Protein AF-A0A8T4UZZ7-F1 (afdb_monomer_lite)

Sequence (148 aa):
MVDTLGSISYSLILGAGLDYYTGLKTLKGIIGSRASATLMNSVTGGPYGLWRDFLYKKTKTTEKSSKIKKYLVDLVAFNIFQVPIYGLAVGIGGLVQDGELNFNKMIKGYKNLALLSPLIGPTMGLYMNYFRKSFKVSTSEKRATNTN

Structure (mmCIF, N/CA/C/O backbone):
data_AF-A0A8T4UZZ7-F1
#
_entry.id   AF-A0A8T4UZZ7-F1
#
loop_
_atom_site.group_PDB
_atom_site.id
_atom_site.type_symbol
_atom_site.label_atom_id
_atom_site.label_alt_id
_atom_site.label_comp_id
_atom_site.label_asym_id
_atom_site.label_entity_id
_atom_site.label_seq_id
_atom_site.pdbx_PDB_ins_code
_atom_site.Cartn_x
_atom_site.Cartn_y
_atom_site.Cartn_z
_atom_site.occupancy
_atom_site.B_iso_or_equiv
_atom_site.auth_seq_id
_atom_site.auth_comp_id
_atom_site.auth_asym_id
_atom_site.auth_atom_id
_atom_site.pdbx_PDB_model_num
ATOM 1 N N . MET A 1 1 ? -13.255 4.477 -4.802 1.00 84.56 1 MET A N 1
ATOM 2 C CA . MET A 1 1 ? -12.765 5.821 -5.186 1.00 84.56 1 MET A CA 1
ATOM 3 C C . MET A 1 1 ? -11.812 6.420 -4.153 1.00 84.56 1 MET A C 1
ATOM 5 O O . MET A 1 1 ? -10.666 6.646 -4.505 1.00 84.56 1 MET A O 1
ATOM 9 N N . VAL A 1 2 ? -12.220 6.635 -2.891 1.00 94.19 2 VAL A N 1
ATOM 10 C CA . VAL A 1 2 ? -11.334 7.231 -1.859 1.00 94.19 2 VAL A CA 1
ATOM 11 C C . VAL A 1 2 ? -10.035 6.438 -1.666 1.00 94.19 2 VAL A C 1
ATOM 13 O O . VAL A 1 2 ? -8.970 7.033 -1.562 1.00 94.19 2 VAL A O 1
ATOM 16 N N . ASP A 1 3 ? -10.096 5.107 -1.713 1.00 95.00 3 ASP A N 1
ATOM 17 C CA . ASP A 1 3 ? -8.905 4.250 -1.612 1.00 95.00 3 ASP A CA 1
ATOM 18 C C . ASP A 1 3 ? -7.958 4.357 -2.808 1.00 95.00 3 ASP A C 1
ATOM 20 O O . ASP A 1 3 ? -6.741 4.320 -2.641 1.00 95.00 3 ASP A O 1
ATOM 24 N N . THR A 1 4 ? -8.511 4.541 -4.006 1.00 96.06 4 THR A N 1
ATOM 25 C CA . THR A 1 4 ? -7.747 4.814 -5.225 1.00 96.06 4 THR A CA 1
ATOM 26 C C . THR A 1 4 ? -6.978 6.122 -5.078 1.00 96.06 4 THR A C 1
ATOM 28 O O . THR A 1 4 ? -5.759 6.140 -5.218 1.00 96.06 4 THR A O 1
ATOM 31 N N . LEU A 1 5 ? -7.679 7.199 -4.710 1.00 95.25 5 LEU A N 1
ATOM 32 C CA . LEU A 1 5 ? -7.076 8.516 -4.506 1.00 95.25 5 LEU A CA 1
ATOM 33 C C . LEU A 1 5 ? -6.026 8.494 -3.391 1.00 95.25 5 LEU A C 1
ATOM 35 O O . LEU A 1 5 ? -4.940 9.028 -3.584 1.00 95.25 5 LEU A O 1
ATOM 39 N N . GLY A 1 6 ? -6.309 7.815 -2.276 1.00 95.81 6 GLY A N 1
ATOM 40 C CA . GLY A 1 6 ? -5.359 7.662 -1.177 1.00 95.81 6 GLY A CA 1
ATOM 41 C C . GLY A 1 6 ? -4.112 6.867 -1.573 1.00 95.81 6 GLY A C 1
ATOM 42 O O . GLY A 1 6 ? -3.010 7.211 -1.161 1.00 95.81 6 GLY A O 1
ATOM 43 N N . SER A 1 7 ? -4.254 5.834 -2.408 1.00 95.38 7 SER A N 1
ATOM 44 C CA . SER A 1 7 ? -3.111 5.061 -2.919 1.00 95.38 7 SER A CA 1
ATOM 45 C C . SER A 1 7 ? -2.258 5.884 -3.890 1.00 95.38 7 SER A C 1
ATOM 47 O O . SER A 1 7 ? -1.028 5.833 -3.836 1.00 95.38 7 SER A O 1
ATOM 49 N N . ILE A 1 8 ? -2.897 6.680 -4.754 1.00 96.06 8 ILE A N 1
ATOM 50 C CA . ILE A 1 8 ? -2.210 7.601 -5.669 1.00 96.06 8 ILE A CA 1
ATOM 51 C C . ILE A 1 8 ? -1.465 8.677 -4.876 1.00 96.06 8 ILE A C 1
ATOM 53 O O . ILE A 1 8 ? -0.262 8.837 -5.066 1.00 96.06 8 ILE A O 1
ATOM 57 N N . SER A 1 9 ? -2.127 9.369 -3.945 1.00 96.38 9 SER A N 1
ATOM 58 C CA . SER A 1 9 ? -1.493 10.441 -3.168 1.00 96.38 9 SER A CA 1
ATOM 59 C C . SER A 1 9 ? -0.351 9.922 -2.293 1.00 96.38 9 SER A C 1
ATOM 61 O O . SER A 1 9 ? 0.708 10.543 -2.230 1.00 96.38 9 SER A O 1
ATOM 63 N N . TYR A 1 10 ? -0.512 8.741 -1.691 1.00 95.81 10 TYR A N 1
ATOM 64 C CA . TYR A 1 10 ? 0.560 8.062 -0.968 1.00 95.81 10 TYR A CA 1
ATOM 65 C C . TYR A 1 10 ? 1.773 7.774 -1.865 1.00 95.81 10 TYR A C 1
ATOM 67 O O . TYR A 1 10 ? 2.911 8.064 -1.493 1.00 95.81 10 TYR A O 1
ATOM 75 N N . SER A 1 11 ? 1.528 7.244 -3.067 1.00 94.19 11 SER A N 1
ATOM 76 C CA . SER A 1 11 ? 2.572 6.946 -4.054 1.00 94.19 11 SER A CA 1
ATOM 77 C C . SER A 1 11 ? 3.298 8.197 -4.550 1.00 94.19 11 SER A C 1
ATOM 79 O O . SER A 1 11 ? 4.501 8.145 -4.809 1.00 94.19 11 SER A O 1
ATOM 81 N N . LEU A 1 12 ? 2.598 9.325 -4.662 1.00 94.00 12 LEU A N 1
ATOM 82 C CA . LEU A 1 12 ? 3.204 10.599 -5.044 1.00 94.00 12 LEU A CA 1
ATOM 83 C C . LEU A 1 12 ? 4.093 11.170 -3.937 1.00 94.00 12 LEU A C 1
ATOM 85 O O . LEU A 1 12 ? 5.130 11.738 -4.246 1.00 94.00 12 LEU A O 1
ATOM 89 N N . ILE A 1 13 ? 3.725 10.997 -2.665 1.00 92.25 13 ILE A N 1
ATOM 90 C CA . ILE A 1 13 ? 4.497 11.538 -1.538 1.00 92.25 13 ILE A CA 1
ATOM 91 C C . ILE A 1 13 ? 5.641 10.592 -1.160 1.00 92.25 13 ILE A C 1
ATOM 93 O O . ILE A 1 13 ? 6.811 10.912 -1.365 1.00 92.25 13 ILE A O 1
ATOM 97 N N . LEU A 1 14 ? 5.321 9.409 -0.621 1.00 91.19 14 LEU A N 1
ATOM 98 C CA . LEU A 1 14 ? 6.354 8.478 -0.159 1.00 91.19 14 LEU A CA 1
ATOM 99 C C . LEU A 1 14 ? 7.063 7.799 -1.321 1.00 91.19 14 LEU A C 1
ATOM 101 O O . LEU A 1 14 ? 8.272 7.597 -1.266 1.00 91.19 14 LEU A O 1
ATOM 105 N N . GLY A 1 15 ? 6.340 7.477 -2.391 1.00 89.06 15 GLY A N 1
ATOM 106 C CA . GLY A 1 15 ? 6.941 6.817 -3.541 1.00 89.06 15 GLY A CA 1
ATOM 107 C C . GLY A 1 15 ? 7.902 7.716 -4.324 1.00 89.06 15 GLY A C 1
ATOM 108 O O . GLY A 1 15 ? 8.960 7.242 -4.717 1.00 89.06 15 GLY A O 1
ATOM 109 N N . ALA A 1 16 ? 7.617 9.014 -4.484 1.00 90.00 16 ALA A N 1
ATOM 110 C CA . ALA A 1 16 ? 8.581 9.934 -5.101 1.00 90.00 16 ALA A CA 1
ATOM 111 C C . ALA A 1 16 ? 9.823 10.143 -4.216 1.00 90.00 16 ALA A C 1
ATOM 113 O O . ALA A 1 16 ? 10.941 10.206 -4.726 1.00 90.00 16 ALA A O 1
ATOM 114 N N . GLY A 1 17 ? 9.643 10.191 -2.890 1.00 89.44 17 GLY A N 1
ATOM 115 C CA . GLY A 1 17 ? 10.761 10.230 -1.945 1.00 89.44 17 GLY A CA 1
ATOM 116 C C . GLY A 1 17 ? 11.643 8.980 -2.032 1.00 89.44 17 GLY A C 1
ATOM 117 O O . GLY A 1 17 ? 12.870 9.090 -2.070 1.00 89.44 17 GLY A O 1
ATOM 118 N N . LEU A 1 18 ? 11.029 7.796 -2.131 1.00 87.31 18 LEU A N 1
ATOM 119 C CA . LEU A 1 18 ? 11.746 6.535 -2.331 1.00 87.31 18 LEU A CA 1
ATOM 120 C C . LEU A 1 18 ? 12.457 6.487 -3.686 1.00 87.31 18 LEU A C 1
ATOM 122 O O . LEU A 1 18 ? 13.608 6.064 -3.729 1.00 87.31 18 LEU A O 1
ATOM 126 N N . ASP A 1 19 ? 11.835 6.957 -4.768 1.00 87.12 19 ASP A N 1
ATOM 127 C CA . ASP A 1 19 ? 12.478 7.042 -6.087 1.00 87.12 19 ASP A CA 1
ATOM 128 C C . ASP A 1 19 ? 13.750 7.903 -6.013 1.00 87.12 19 ASP A C 1
ATOM 130 O O . ASP A 1 19 ? 14.821 7.490 -6.460 1.00 87.12 19 ASP A O 1
ATOM 134 N N . TYR A 1 20 ? 13.667 9.066 -5.360 1.00 89.00 20 TYR A N 1
ATOM 135 C CA . TYR A 1 20 ? 14.823 9.939 -5.172 1.00 89.00 20 TYR A CA 1
ATOM 136 C C . TYR A 1 20 ? 15.918 9.281 -4.320 1.00 89.00 20 TYR A C 1
ATOM 138 O O . TYR A 1 20 ? 17.110 9.380 -4.639 1.00 89.00 20 TYR A O 1
ATOM 146 N N . TYR A 1 21 ? 15.542 8.601 -3.234 1.00 85.25 21 TYR A N 1
ATOM 147 C CA . TYR A 1 21 ? 16.494 7.932 -2.345 1.00 85.25 21 TYR A CA 1
ATOM 148 C C . TYR A 1 21 ? 17.176 6.733 -3.016 1.00 85.25 21 TYR A C 1
ATOM 150 O O . TYR A 1 21 ? 18.387 6.570 -2.890 1.00 85.25 21 TYR A O 1
ATOM 158 N N . THR A 1 22 ? 16.424 5.949 -3.789 1.00 80.12 22 THR A N 1
ATOM 159 C CA . THR A 1 22 ? 16.906 4.738 -4.478 1.00 80.12 22 THR A CA 1
ATOM 160 C C . THR A 1 22 ? 17.731 5.024 -5.735 1.00 80.12 22 THR A C 1
ATOM 162 O O . THR A 1 22 ? 18.243 4.094 -6.352 1.00 80.12 22 THR A O 1
ATOM 165 N N . GLY A 1 23 ? 17.924 6.299 -6.090 1.00 79.56 23 GLY A N 1
ATOM 166 C CA . GLY A 1 23 ? 18.877 6.720 -7.121 1.00 79.56 23 GLY A CA 1
ATOM 167 C C . GLY A 1 23 ? 18.245 7.304 -8.382 1.00 79.56 23 GLY A C 1
ATOM 168 O O . GLY A 1 23 ? 18.975 7.761 -9.262 1.00 79.56 23 GLY A O 1
ATOM 169 N N . LEU A 1 24 ? 16.914 7.388 -8.461 1.00 80.25 24 LEU A N 1
ATOM 170 C CA . LEU A 1 24 ? 16.213 8.117 -9.518 1.00 80.25 24 LEU A CA 1
ATOM 171 C C . LEU A 1 24 ? 16.313 9.628 -9.222 1.00 80.25 24 LEU A C 1
ATOM 173 O O . LEU A 1 24 ? 15.382 10.265 -8.746 1.00 80.25 24 LEU A O 1
ATOM 177 N N . LYS A 1 25 ? 17.503 10.208 -9.428 1.00 83.44 25 LYS A N 1
ATOM 178 C CA . LYS A 1 25 ? 17.817 11.605 -9.062 1.00 83.44 25 LYS A CA 1
ATOM 179 C C . LYS A 1 25 ? 17.234 12.648 -10.019 1.00 83.44 25 LYS A C 1
ATOM 181 O O . LYS A 1 25 ? 17.254 13.836 -9.710 1.00 83.44 25 LYS A O 1
ATOM 186 N N . THR A 1 26 ? 16.732 12.237 -11.184 1.00 90.88 26 THR A N 1
ATOM 187 C CA . THR A 1 26 ? 16.212 13.157 -12.204 1.00 90.88 26 THR A CA 1
ATOM 188 C C . THR A 1 26 ? 14.705 13.355 -12.064 1.00 90.88 26 THR A C 1
ATOM 190 O O . THR A 1 26 ? 13.943 12.395 -11.948 1.00 90.88 26 THR A O 1
ATOM 193 N N . LEU A 1 27 ? 14.248 14.610 -12.162 1.00 87.44 27 LEU A N 1
ATOM 194 C CA . LEU A 1 27 ? 12.816 14.935 -12.107 1.00 87.44 27 LEU A CA 1
ATOM 195 C C . LEU A 1 27 ? 12.019 14.218 -13.203 1.00 87.44 27 LEU A C 1
ATOM 197 O O . LEU A 1 27 ? 10.952 13.680 -12.927 1.00 87.44 27 LEU A O 1
ATOM 201 N N . LYS A 1 28 ? 12.553 14.146 -14.430 1.00 89.25 28 LYS A N 1
ATOM 202 C CA . LYS A 1 28 ? 11.911 13.419 -15.538 1.00 89.25 28 LYS A CA 1
ATOM 203 C C . LYS A 1 28 ? 11.726 11.932 -15.217 1.00 89.25 28 LYS A C 1
ATOM 205 O O . LYS A 1 28 ? 10.655 11.391 -15.478 1.00 89.25 28 LYS A O 1
ATOM 210 N N . GLY A 1 29 ? 12.738 11.295 -14.622 1.00 87.00 29 GLY A N 1
ATOM 211 C CA . GLY A 1 29 ? 12.664 9.896 -14.203 1.00 87.00 29 GLY A CA 1
ATOM 212 C C . GLY A 1 29 ? 11.597 9.677 -13.133 1.00 87.00 29 GLY A C 1
ATOM 213 O O . GLY A 1 29 ? 10.746 8.803 -13.290 1.00 87.00 29 GLY A O 1
ATOM 214 N N . ILE A 1 30 ? 11.589 10.515 -12.090 1.00 89.56 30 ILE A N 1
ATOM 215 C CA . ILE A 1 30 ? 10.584 10.451 -11.016 1.00 89.56 30 ILE A CA 1
ATOM 216 C C . ILE A 1 30 ? 9.176 10.652 -11.584 1.00 89.56 30 ILE A C 1
ATOM 218 O O . ILE A 1 30 ? 8.285 9.863 -11.283 1.00 89.56 30 ILE A O 1
ATOM 222 N N . ILE A 1 31 ? 8.965 11.650 -12.449 1.00 91.38 3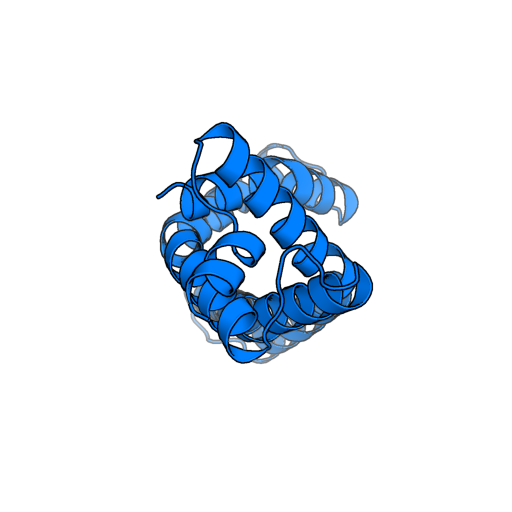1 ILE A N 1
ATOM 223 C CA . ILE A 1 31 ? 7.656 11.905 -13.071 1.00 91.38 31 ILE A CA 1
ATOM 224 C C . ILE A 1 31 ? 7.189 10.689 -13.882 1.00 91.38 31 ILE A C 1
ATOM 226 O O . ILE A 1 31 ? 6.052 10.258 -13.711 1.00 91.38 31 ILE A O 1
ATOM 230 N N . GLY A 1 32 ? 8.053 10.094 -14.712 1.00 88.81 32 GLY A N 1
ATOM 231 C CA . GLY A 1 32 ? 7.703 8.902 -15.496 1.00 88.81 32 GLY A CA 1
ATOM 232 C C . GLY A 1 32 ? 7.366 7.686 -14.624 1.00 88.81 32 GLY A C 1
ATOM 233 O O . GLY A 1 32 ? 6.363 7.000 -14.851 1.00 88.81 32 GLY A O 1
ATOM 234 N N . SER A 1 33 ? 8.158 7.462 -13.572 1.00 86.88 33 SER A N 1
ATOM 235 C CA . SER A 1 33 ? 7.912 6.423 -12.564 1.00 86.88 33 SER A CA 1
ATOM 236 C C . SER A 1 33 ? 6.566 6.632 -11.860 1.00 86.88 33 SER A C 1
ATOM 238 O O . SER A 1 33 ? 5.741 5.716 -11.789 1.00 86.88 33 SER A O 1
ATOM 240 N N . ARG A 1 34 ? 6.286 7.857 -11.399 1.00 92.44 34 ARG A N 1
ATOM 241 C CA . ARG A 1 34 ? 5.035 8.195 -10.708 1.00 92.44 34 ARG A CA 1
ATOM 242 C C . ARG A 1 34 ? 3.820 8.170 -11.627 1.00 92.44 34 ARG A C 1
ATOM 244 O O . ARG A 1 34 ? 2.755 7.759 -11.173 1.00 92.44 34 ARG A O 1
ATOM 251 N N . ALA A 1 35 ? 3.957 8.545 -12.897 1.00 91.50 35 ALA A N 1
ATOM 252 C CA . ALA A 1 35 ? 2.888 8.421 -13.886 1.00 91.50 35 ALA A CA 1
ATOM 253 C C . ALA A 1 35 ? 2.495 6.949 -14.078 1.00 91.50 35 ALA A C 1
ATOM 255 O O . ALA A 1 35 ? 1.323 6.596 -13.945 1.00 91.50 35 ALA A O 1
ATOM 256 N N . SER A 1 36 ? 3.486 6.073 -14.260 1.00 89.19 36 SER A N 1
ATOM 257 C CA . SER A 1 36 ? 3.273 4.624 -14.381 1.00 89.19 36 SER A CA 1
ATOM 258 C C . SER A 1 36 ? 2.622 4.039 -13.121 1.00 89.19 36 SER A C 1
ATOM 260 O O . SER A 1 36 ? 1.630 3.312 -13.199 1.00 89.19 36 SER A O 1
ATOM 262 N N . ALA A 1 37 ? 3.119 4.419 -11.939 1.00 90.00 37 ALA A N 1
ATOM 263 C CA . ALA A 1 37 ? 2.537 4.004 -10.664 1.00 90.00 37 ALA A CA 1
ATOM 264 C C . ALA A 1 37 ? 1.108 4.540 -10.466 1.00 90.00 37 ALA A C 1
ATOM 266 O O . ALA A 1 37 ? 0.267 3.852 -9.898 1.00 90.00 37 ALA A O 1
ATOM 267 N N . THR A 1 38 ? 0.810 5.750 -10.943 1.00 93.62 38 THR A N 1
ATOM 268 C CA . THR A 1 38 ? -0.530 6.352 -10.866 1.00 93.62 38 THR A CA 1
ATOM 269 C C . THR A 1 38 ? -1.528 5.589 -11.727 1.00 93.62 38 THR A C 1
ATOM 271 O O . THR A 1 38 ? -2.634 5.315 -11.260 1.00 93.62 38 THR A O 1
ATOM 274 N N . LEU A 1 39 ? -1.141 5.183 -12.940 1.00 91.94 39 LEU A N 1
ATOM 275 C CA . LEU A 1 39 ? -1.975 4.332 -13.795 1.00 91.94 39 LEU A CA 1
ATOM 276 C C . LEU A 1 39 ? -2.277 2.998 -13.109 1.00 91.94 39 LEU A C 1
ATOM 278 O O . LEU A 1 39 ? -3.440 2.615 -12.992 1.00 91.94 39 LEU A O 1
ATOM 282 N N . MET A 1 40 ? -1.249 2.344 -12.565 1.00 91.56 40 MET A N 1
ATOM 283 C CA . MET A 1 40 ? -1.424 1.097 -11.819 1.00 91.56 40 MET A CA 1
ATOM 284 C C . MET A 1 40 ? -2.363 1.286 -10.620 1.00 91.56 40 MET A C 1
ATOM 286 O O . MET A 1 40 ? -3.351 0.570 -10.477 1.00 91.56 40 MET A O 1
ATOM 290 N N . ASN A 1 41 ? -2.115 2.303 -9.793 1.00 94.44 41 ASN A N 1
ATOM 291 C CA . ASN A 1 41 ? -2.916 2.587 -8.603 1.00 94.44 41 ASN A CA 1
ATOM 292 C C . ASN A 1 41 ? -4.358 2.986 -8.931 1.00 94.44 41 ASN A C 1
ATOM 294 O O . ASN A 1 41 ? -5.248 2.729 -8.121 1.00 94.44 41 ASN A O 1
ATOM 298 N N . SER A 1 42 ? -4.607 3.583 -10.101 1.00 94.19 42 SER A N 1
ATOM 299 C CA . SER A 1 42 ? -5.960 3.913 -10.570 1.00 94.19 42 SER A CA 1
ATOM 300 C C . SER A 1 42 ? -6.814 2.657 -10.734 1.00 94.19 42 SER A C 1
ATOM 302 O O . SER A 1 42 ? -7.989 2.657 -10.368 1.00 94.19 42 SER A O 1
ATOM 304 N N . VAL A 1 43 ? -6.195 1.570 -11.203 1.00 94.31 43 VAL A N 1
ATOM 305 C CA . VAL A 1 43 ? -6.837 0.262 -11.371 1.00 94.31 43 VAL A CA 1
ATOM 306 C C . VAL A 1 43 ? -6.894 -0.502 -10.046 1.00 94.31 43 VAL A C 1
ATOM 308 O O . VAL A 1 43 ? -7.923 -1.079 -9.701 1.00 94.31 43 VAL A O 1
ATOM 311 N N . THR A 1 44 ? -5.808 -0.497 -9.269 1.00 95.19 44 THR A N 1
ATOM 312 C CA . THR A 1 44 ? -5.639 -1.430 -8.141 1.00 95.19 44 THR A CA 1
ATOM 313 C C . THR A 1 44 ? -6.023 -0.860 -6.780 1.00 95.19 44 THR A C 1
ATOM 315 O O . THR A 1 44 ? -6.343 -1.628 -5.875 1.00 95.19 44 THR A O 1
ATOM 318 N N . GLY A 1 45 ? -6.048 0.464 -6.601 1.00 95.25 45 GLY A N 1
ATOM 319 C CA . GLY A 1 45 ? -6.227 1.084 -5.284 1.00 95.25 45 GLY A CA 1
ATOM 320 C C . GLY A 1 45 ? -7.606 0.842 -4.662 1.00 95.25 45 GLY A C 1
ATOM 321 O O . GLY A 1 45 ? -7.714 0.580 -3.465 1.00 95.25 45 GLY A O 1
ATOM 322 N N . GLY A 1 46 ? -8.668 0.862 -5.471 1.00 96.25 46 GLY A N 1
ATOM 323 C CA . GLY A 1 46 ? -10.024 0.513 -5.031 1.00 96.25 46 GLY A CA 1
ATOM 324 C C . GLY A 1 46 ? -10.140 -0.957 -4.602 1.00 96.25 46 GLY A C 1
ATOM 325 O O . GLY A 1 46 ? -10.499 -1.215 -3.450 1.00 96.25 46 GLY A O 1
ATOM 326 N N . PRO A 1 47 ? -9.793 -1.914 -5.485 1.00 97.12 47 PRO A N 1
ATOM 327 C CA . PRO A 1 47 ? -9.719 -3.335 -5.147 1.00 97.12 47 PRO A CA 1
ATOM 328 C C . PRO A 1 47 ? -8.859 -3.633 -3.912 1.00 97.12 47 PRO A C 1
ATOM 330 O O . PRO A 1 47 ? -9.278 -4.397 -3.044 1.00 97.12 47 PRO A O 1
ATOM 333 N N . TYR A 1 48 ? -7.706 -2.975 -3.773 1.00 97.38 48 TYR A N 1
ATOM 334 C CA . TYR A 1 48 ? -6.840 -3.126 -2.606 1.00 97.38 48 TYR A CA 1
ATOM 335 C C . TYR A 1 48 ? -7.519 -2.669 -1.307 1.00 97.38 48 TYR A C 1
ATOM 337 O O . TYR A 1 48 ? -7.431 -3.353 -0.287 1.00 97.38 48 TYR A O 1
ATOM 345 N N . GLY A 1 49 ? -8.249 -1.550 -1.334 1.00 97.12 49 GLY A N 1
ATOM 346 C CA . GLY A 1 49 ? -9.031 -1.080 -0.188 1.00 97.12 49 GLY A CA 1
ATOM 347 C C . GLY A 1 49 ? -10.102 -2.081 0.263 1.00 97.12 49 GLY A C 1
ATOM 348 O O . GLY A 1 49 ? -10.279 -2.288 1.466 1.00 97.12 49 GLY A O 1
ATOM 349 N N . LEU A 1 50 ? -10.775 -2.740 -0.687 1.00 97.31 50 LEU A N 1
ATOM 350 C CA . LEU A 1 50 ? -11.749 -3.803 -0.404 1.00 97.31 50 LEU A CA 1
ATOM 351 C C . LEU A 1 50 ? -11.078 -5.059 0.163 1.00 97.31 50 LEU A C 1
ATOM 353 O O . LEU A 1 50 ? -11.551 -5.613 1.156 1.00 97.31 50 LEU A O 1
ATOM 357 N N . TRP A 1 51 ? -9.958 -5.481 -0.429 1.00 97.81 51 TRP A N 1
ATOM 358 C CA . TRP A 1 51 ? -9.158 -6.610 0.051 1.00 97.81 51 TRP A CA 1
ATOM 359 C C . TRP A 1 51 ? -8.693 -6.406 1.495 1.00 97.81 51 TRP A C 1
ATOM 361 O O . TRP A 1 51 ? -8.828 -7.286 2.349 1.00 97.81 51 TRP A O 1
ATOM 371 N N . ARG A 1 52 ? -8.203 -5.205 1.793 1.00 97.38 52 ARG A N 1
ATOM 372 C CA . ARG A 1 52 ? -7.787 -4.823 3.137 1.00 97.38 52 ARG A CA 1
ATOM 373 C C . ARG A 1 52 ? -8.953 -4.865 4.125 1.00 97.38 52 ARG A C 1
ATOM 375 O O . ARG A 1 52 ? -8.808 -5.424 5.209 1.00 97.38 52 ARG A O 1
ATOM 382 N N . ASP A 1 53 ? -10.117 -4.333 3.752 1.00 97.69 53 ASP A N 1
ATOM 383 C CA . ASP A 1 53 ? -11.319 -4.399 4.594 1.00 97.69 53 ASP A CA 1
ATOM 384 C C . ASP A 1 53 ? -11.738 -5.847 4.883 1.00 97.69 53 ASP A C 1
ATOM 386 O O . ASP A 1 53 ? -12.088 -6.175 6.020 1.00 97.69 53 ASP A O 1
ATOM 390 N N . PHE A 1 54 ? -11.665 -6.722 3.876 1.00 97.31 54 PHE A N 1
ATOM 391 C CA . PHE A 1 54 ? -11.915 -8.152 4.038 1.00 97.31 54 PHE A CA 1
ATOM 392 C C . PHE A 1 54 ? -10.947 -8.788 5.042 1.00 97.31 54 PHE A C 1
ATOM 394 O O . PHE A 1 54 ? -11.395 -9.483 5.953 1.00 97.31 54 PHE A O 1
ATOM 401 N N . LEU A 1 55 ? -9.641 -8.521 4.943 1.00 97.56 55 LEU A N 1
ATOM 402 C CA . LEU A 1 55 ? -8.657 -9.076 5.877 1.00 97.56 55 LEU A CA 1
ATOM 403 C C . LEU A 1 55 ? -8.845 -8.568 7.309 1.00 97.56 55 LEU A C 1
ATOM 405 O O . LEU A 1 55 ? -8.757 -9.356 8.255 1.00 97.56 55 LEU A O 1
ATOM 409 N N . TYR A 1 56 ? -9.165 -7.285 7.490 1.00 97.88 56 TYR A N 1
ATOM 410 C CA . TYR A 1 56 ? -9.490 -6.735 8.810 1.00 97.88 56 TYR A CA 1
ATOM 411 C C . TYR A 1 56 ? -10.707 -7.433 9.429 1.00 97.88 56 TYR A C 1
ATOM 413 O O . TYR A 1 56 ? -10.662 -7.817 10.599 1.00 97.88 56 TYR A O 1
ATOM 421 N N . LYS A 1 57 ? -11.758 -7.680 8.638 1.00 96.75 57 LYS A N 1
ATOM 422 C CA . LYS A 1 57 ? -12.930 -8.457 9.072 1.00 96.75 57 LYS A CA 1
ATOM 423 C C . LYS A 1 57 ? -12.565 -9.904 9.399 1.00 96.75 57 LYS A C 1
ATOM 425 O O . LYS A 1 57 ? -12.850 -10.378 10.496 1.00 96.75 57 LYS A O 1
ATOM 430 N N . LYS A 1 58 ? -11.876 -10.592 8.485 1.00 96.88 58 LYS A N 1
ATOM 431 C CA . LYS A 1 58 ? -11.500 -12.009 8.618 1.00 96.88 58 LYS A CA 1
ATOM 432 C C . LYS A 1 58 ? -10.640 -12.271 9.855 1.00 96.88 58 LYS A C 1
ATOM 434 O O . LYS A 1 58 ? -10.810 -13.290 10.514 1.00 96.88 58 LYS A O 1
ATOM 439 N N . THR A 1 59 ? -9.747 -11.342 10.188 1.00 96.69 59 THR A N 1
ATOM 440 C CA . THR A 1 59 ? -8.846 -11.437 11.352 1.00 96.69 59 THR A CA 1
ATOM 441 C C . THR A 1 59 ? -9.431 -10.831 12.632 1.00 96.69 59 THR A C 1
ATOM 443 O O . THR A 1 59 ? -8.755 -10.804 13.668 1.00 96.69 59 THR A O 1
ATOM 446 N N . LYS A 1 60 ? -10.677 -10.330 12.586 1.00 96.06 60 LYS A N 1
ATOM 447 C CA . LYS A 1 60 ? -11.332 -9.601 13.685 1.00 96.06 60 LYS A CA 1
ATOM 448 C C . LYS A 1 60 ? -10.429 -8.488 14.230 1.00 96.06 60 LYS A C 1
ATOM 450 O O . LYS A 1 60 ? -10.183 -8.378 15.434 1.00 96.06 60 LYS A O 1
ATOM 455 N N . THR A 1 61 ? -9.829 -7.723 13.325 1.00 96.88 61 THR A N 1
ATOM 456 C CA . THR A 1 61 ? -8.937 -6.611 13.657 1.00 96.88 61 THR A CA 1
ATOM 457 C C . THR A 1 61 ? -9.759 -5.337 13.698 1.00 96.88 61 THR A C 1
ATOM 459 O O . THR A 1 61 ? -10.157 -4.800 12.671 1.00 96.88 61 THR A O 1
ATOM 462 N N . THR A 1 62 ? -10.048 -4.878 14.908 1.00 95.94 62 THR A N 1
ATOM 463 C CA . THR A 1 62 ? -10.944 -3.750 15.188 1.00 95.94 62 THR A CA 1
ATOM 464 C C . THR A 1 62 ? -10.171 -2.546 15.714 1.00 95.94 62 THR A C 1
ATOM 466 O O . THR A 1 62 ? -8.956 -2.601 15.927 1.00 95.94 62 THR A O 1
ATOM 469 N N . GLU A 1 63 ? -10.873 -1.447 15.986 1.00 93.44 63 GLU A N 1
ATOM 470 C CA . GLU A 1 63 ? -10.281 -0.243 16.584 1.00 93.44 63 GLU A CA 1
ATOM 471 C C . GLU A 1 63 ? -9.576 -0.536 17.917 1.00 93.44 63 GLU A C 1
ATOM 473 O O . GLU A 1 63 ? -8.495 0.005 18.153 1.00 93.44 63 GLU A O 1
ATOM 478 N N . LYS A 1 64 ? -10.123 -1.467 18.715 1.00 95.06 64 LYS A N 1
ATOM 479 C CA . LYS A 1 64 ? -9.580 -1.910 20.013 1.00 95.06 64 LYS A CA 1
ATOM 480 C C . LYS A 1 64 ? -8.368 -2.846 19.900 1.00 95.06 64 LYS A C 1
ATOM 482 O O . LYS A 1 64 ? -7.745 -3.163 20.907 1.00 95.06 64 LYS A O 1
ATOM 487 N N . SER A 1 65 ? -8.039 -3.331 18.701 1.00 96.38 65 SER A N 1
ATOM 488 C CA . SER A 1 65 ? -6.888 -4.220 18.501 1.00 96.38 65 SER A CA 1
ATOM 489 C C . SER A 1 65 ? -5.556 -3.490 18.698 1.00 96.38 65 SER A C 1
ATOM 491 O O . SER A 1 65 ? -5.444 -2.295 18.421 1.00 96.38 65 SER A O 1
ATOM 493 N N . SER A 1 66 ? -4.521 -4.222 19.121 1.00 96.88 66 SER A N 1
ATOM 494 C CA . SER A 1 66 ? -3.177 -3.665 19.304 1.00 96.88 66 SER A CA 1
ATOM 495 C C . SER A 1 66 ? -2.596 -3.117 17.992 1.00 96.88 66 SER A C 1
ATOM 497 O O . SER A 1 66 ? -2.913 -3.592 16.897 1.00 96.88 66 SER A O 1
ATOM 499 N N . LYS A 1 67 ? -1.696 -2.127 18.097 1.00 95.50 67 LYS A N 1
ATOM 500 C CA . LYS A 1 67 ? -0.994 -1.550 16.935 1.00 95.50 67 LYS A CA 1
ATOM 501 C C . LYS A 1 67 ? -0.222 -2.614 16.147 1.00 95.50 67 LYS A C 1
ATOM 503 O O . LYS A 1 67 ? -0.241 -2.582 14.923 1.00 95.50 67 LYS A O 1
ATOM 508 N N . ILE A 1 68 ? 0.379 -3.583 16.842 1.00 97.31 68 ILE A N 1
ATOM 509 C CA . ILE A 1 68 ? 1.114 -4.701 16.232 1.00 97.31 68 ILE A CA 1
ATOM 510 C C . ILE A 1 68 ? 0.176 -5.577 15.396 1.00 97.31 68 ILE A C 1
ATOM 512 O O . ILE A 1 68 ? 0.505 -5.910 14.263 1.00 97.31 68 ILE A O 1
ATOM 516 N N . LYS A 1 69 ? -1.026 -5.901 15.898 1.00 97.38 69 LYS A N 1
ATOM 517 C CA . LYS A 1 69 ? -2.001 -6.687 15.127 1.00 97.38 69 LYS A CA 1
ATOM 518 C C . LYS A 1 69 ? -2.390 -5.969 13.833 1.00 97.38 69 LYS A C 1
ATOM 520 O O . LYS A 1 69 ? -2.369 -6.577 12.770 1.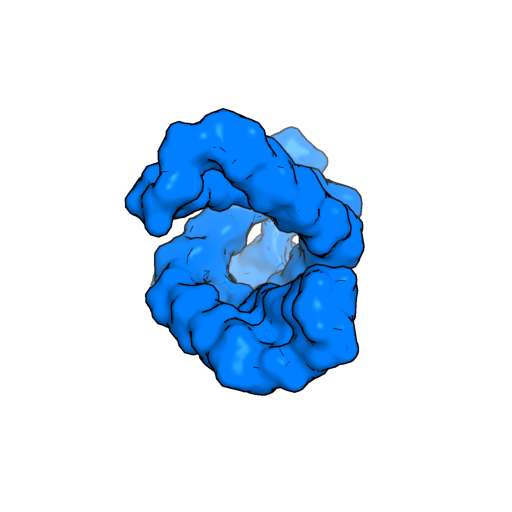00 97.38 69 LYS A O 1
ATOM 525 N N . LYS A 1 70 ? -2.692 -4.668 13.912 1.00 97.50 70 LYS A N 1
ATOM 526 C CA . LYS A 1 70 ? -3.027 -3.843 12.736 1.00 97.50 70 LYS A CA 1
ATOM 527 C C . LYS A 1 70 ? -1.869 -3.796 11.735 1.00 97.50 70 LYS A C 1
ATOM 529 O O . LYS A 1 70 ? -2.087 -4.028 10.553 1.00 97.50 70 LYS A O 1
ATOM 534 N N . TYR A 1 71 ? -0.650 -3.583 12.231 1.00 97.94 71 TYR A N 1
ATOM 535 C CA . TYR A 1 71 ? 0.577 -3.597 11.435 1.00 97.94 71 TYR A CA 1
ATOM 536 C C . TYR A 1 71 ? 0.745 -4.916 10.671 1.00 97.94 71 TYR A C 1
ATOM 538 O O . TYR A 1 71 ? 0.948 -4.899 9.462 1.00 97.94 71 TYR A O 1
ATOM 546 N N . LEU A 1 72 ? 0.611 -6.061 11.348 1.00 98.19 72 LEU A N 1
ATOM 547 C CA . LEU A 1 72 ? 0.760 -7.373 10.713 1.00 98.19 72 LEU A CA 1
ATOM 548 C C . LEU A 1 72 ? -0.323 -7.629 9.662 1.00 98.19 72 LEU A C 1
ATOM 550 O O . LEU A 1 72 ? -0.024 -8.161 8.597 1.00 98.19 72 LEU A O 1
ATOM 554 N N . VAL A 1 73 ? -1.568 -7.222 9.923 1.00 98.00 73 VAL A N 1
ATOM 555 C CA . VAL A 1 73 ? -2.654 -7.357 8.941 1.00 98.00 73 VAL A CA 1
ATOM 556 C C . VAL A 1 73 ? -2.397 -6.494 7.710 1.00 98.00 73 VAL A C 1
ATOM 558 O O . VAL A 1 73 ? -2.563 -6.987 6.598 1.00 98.00 73 VAL A O 1
ATOM 561 N N . ASP A 1 74 ? -1.947 -5.250 7.883 1.00 98.19 74 ASP A N 1
ATOM 562 C CA . ASP A 1 74 ? -1.580 -4.378 6.762 1.00 98.19 74 ASP A CA 1
ATOM 563 C C . ASP A 1 74 ? -0.376 -4.926 5.979 1.00 98.19 74 ASP A C 1
ATOM 565 O O . ASP A 1 74 ? -0.371 -4.898 4.748 1.00 98.19 74 ASP A O 1
ATOM 569 N N . LEU A 1 75 ? 0.619 -5.487 6.671 1.00 98.25 75 LEU A N 1
ATOM 570 C CA . LEU A 1 75 ? 1.773 -6.128 6.045 1.00 98.25 75 LEU A CA 1
ATOM 571 C C . LEU A 1 75 ? 1.362 -7.335 5.193 1.00 98.25 75 LEU A C 1
ATOM 573 O O . LEU A 1 75 ? 1.799 -7.468 4.049 1.00 98.25 75 LEU A O 1
ATOM 577 N N . VAL A 1 76 ? 0.508 -8.204 5.736 1.00 98.12 76 VAL A N 1
ATOM 578 C CA . VAL A 1 76 ? -0.019 -9.377 5.025 1.00 98.12 76 VAL A CA 1
ATOM 579 C C . VAL A 1 76 ? -0.894 -8.944 3.850 1.00 98.12 76 VAL A C 1
ATOM 581 O O . VAL A 1 76 ? -0.738 -9.468 2.747 1.00 98.12 76 VAL A O 1
ATOM 584 N N . ALA A 1 77 ? -1.770 -7.955 4.049 1.00 97.88 77 ALA A N 1
ATOM 585 C CA . ALA A 1 77 ? -2.617 -7.413 2.991 1.00 97.88 77 ALA A CA 1
ATOM 586 C C . ALA A 1 77 ? -1.784 -6.901 1.815 1.00 97.88 77 ALA A C 1
ATOM 588 O O . ALA A 1 77 ? -2.075 -7.233 0.663 1.00 97.88 77 ALA A O 1
ATOM 589 N N . PHE A 1 78 ? -0.727 -6.145 2.114 1.00 97.75 78 PHE A N 1
ATOM 590 C CA . PHE A 1 78 ? 0.185 -5.607 1.116 1.00 97.75 78 PHE A CA 1
ATOM 591 C C . PHE A 1 78 ? 0.952 -6.713 0.384 1.00 97.75 78 PHE A C 1
ATOM 593 O O . PHE A 1 78 ? 0.984 -6.720 -0.843 1.00 97.75 78 PHE A O 1
ATOM 600 N N . ASN A 1 79 ? 1.531 -7.678 1.105 1.00 97.50 79 ASN A N 1
ATOM 601 C CA . ASN A 1 79 ? 2.317 -8.746 0.479 1.00 97.50 79 ASN A CA 1
ATOM 602 C C . ASN A 1 79 ? 1.478 -9.674 -0.401 1.00 97.50 79 ASN A C 1
ATOM 604 O O . ASN A 1 79 ? 1.952 -10.089 -1.449 1.00 97.50 79 ASN A O 1
ATOM 608 N N . ILE A 1 80 ? 0.240 -9.987 -0.016 1.00 97.00 80 ILE A N 1
ATOM 609 C CA . ILE A 1 80 ? -0.612 -10.876 -0.821 1.00 97.00 80 ILE A CA 1
ATOM 610 C C . ILE A 1 80 ? -1.149 -10.159 -2.065 1.00 97.00 80 ILE A C 1
ATOM 612 O O . ILE A 1 80 ? -1.332 -10.786 -3.102 1.00 97.00 80 ILE A O 1
ATOM 616 N N . PHE A 1 81 ? -1.401 -8.851 -1.981 1.00 96.31 81 PHE A N 1
ATOM 617 C CA . PHE A 1 81 ? -2.060 -8.120 -3.063 1.00 96.31 81 PHE A CA 1
ATOM 618 C C . PHE A 1 81 ? -1.078 -7.331 -3.933 1.00 96.31 81 PHE A C 1
ATOM 620 O O . PHE A 1 81 ? -1.024 -7.512 -5.145 1.00 96.31 81 PHE A O 1
ATOM 627 N N . GLN A 1 82 ? -0.283 -6.452 -3.322 1.00 94.69 82 GLN A N 1
ATOM 628 C CA . GLN A 1 82 ? 0.536 -5.472 -4.037 1.00 94.69 82 GLN A CA 1
ATOM 629 C C . GLN A 1 82 ? 1.824 -6.078 -4.596 1.00 94.69 82 GLN A C 1
ATOM 631 O O . GLN A 1 82 ? 2.223 -5.737 -5.708 1.00 94.69 82 GLN A O 1
ATOM 636 N N . VAL A 1 83 ? 2.469 -6.997 -3.868 1.00 94.75 83 VAL A N 1
ATOM 637 C CA . VAL A 1 83 ? 3.730 -7.604 -4.328 1.00 94.75 83 VAL A CA 1
ATOM 638 C C . VAL A 1 83 ? 3.541 -8.403 -5.629 1.00 94.75 83 VAL A C 1
ATOM 640 O O . VAL A 1 83 ? 4.281 -8.131 -6.579 1.00 94.75 83 VAL A O 1
ATOM 643 N N . PRO A 1 84 ? 2.540 -9.302 -5.756 1.00 93.88 84 PRO A N 1
ATOM 644 C CA . PRO A 1 84 ? 2.267 -10.004 -7.011 1.00 93.88 84 PRO A CA 1
ATOM 645 C C . PRO A 1 84 ? 1.947 -9.063 -8.175 1.00 93.88 84 PRO A C 1
ATOM 647 O O . PRO A 1 84 ? 2.495 -9.223 -9.266 1.00 93.88 84 PRO A O 1
ATOM 650 N N . ILE A 1 85 ? 1.115 -8.045 -7.934 1.00 92.56 85 ILE A N 1
ATOM 651 C CA . ILE A 1 85 ? 0.761 -7.037 -8.942 1.00 92.56 85 ILE A CA 1
ATOM 652 C C . ILE A 1 85 ? 2.008 -6.303 -9.436 1.00 92.56 85 ILE A C 1
ATOM 654 O O . ILE A 1 85 ? 2.180 -6.128 -10.640 1.00 92.56 85 ILE A O 1
ATOM 658 N N . TYR A 1 86 ? 2.904 -5.909 -8.530 1.00 90.50 86 TYR A N 1
ATOM 659 C CA . TYR A 1 86 ? 4.115 -5.189 -8.903 1.00 90.50 86 TYR A CA 1
ATOM 660 C C . TYR A 1 86 ? 5.054 -6.026 -9.772 1.00 90.50 86 TYR A C 1
ATOM 662 O O . TYR A 1 86 ? 5.507 -5.547 -10.808 1.00 90.50 86 TYR A O 1
ATOM 670 N N . GLY A 1 87 ? 5.341 -7.279 -9.408 1.00 90.19 87 GLY A N 1
ATOM 671 C CA . GLY A 1 87 ? 6.218 -8.092 -10.257 1.00 90.19 87 GLY A CA 1
ATOM 672 C C . GLY A 1 87 ? 5.568 -8.477 -11.589 1.00 90.19 87 GLY A C 1
ATOM 673 O O . GLY A 1 87 ? 6.280 -8.551 -12.587 1.00 90.19 87 GLY A O 1
ATOM 674 N N . LEU A 1 88 ? 4.235 -8.610 -11.658 1.00 88.94 88 LEU A N 1
ATOM 675 C CA . LEU A 1 88 ? 3.524 -8.715 -12.941 1.00 88.94 88 LEU A CA 1
ATOM 676 C C . LEU A 1 88 ? 3.682 -7.439 -13.775 1.00 88.94 88 LEU A C 1
ATOM 678 O O . LEU A 1 88 ? 3.974 -7.526 -14.963 1.00 88.94 88 LEU A O 1
ATOM 682 N N . ALA A 1 89 ? 3.563 -6.262 -13.158 1.00 88.06 89 ALA A N 1
ATOM 683 C CA . ALA A 1 89 ? 3.780 -4.985 -13.831 1.00 88.06 89 ALA A CA 1
ATOM 684 C C . ALA A 1 89 ? 5.214 -4.848 -14.368 1.00 88.06 89 ALA A C 1
ATOM 686 O O . ALA A 1 89 ? 5.404 -4.382 -15.488 1.00 88.06 89 ALA A O 1
ATOM 687 N N . VAL A 1 90 ? 6.218 -5.305 -13.611 1.00 87.62 90 VAL A N 1
ATOM 688 C CA . VAL A 1 90 ? 7.617 -5.375 -14.071 1.00 87.62 90 VAL A CA 1
ATOM 689 C C . VAL A 1 90 ? 7.762 -6.335 -15.254 1.00 87.62 90 VAL A C 1
ATOM 691 O O . VAL A 1 90 ? 8.459 -6.013 -16.212 1.00 87.62 90 VAL A O 1
ATOM 694 N N . GLY A 1 91 ? 7.095 -7.491 -15.214 1.00 87.44 91 GLY A N 1
ATOM 695 C CA . GLY A 1 91 ? 7.101 -8.464 -16.309 1.00 87.44 91 GLY A CA 1
ATOM 696 C C . GLY A 1 91 ? 6.484 -7.914 -17.591 1.00 87.44 91 GLY A C 1
ATOM 697 O O . GLY A 1 91 ? 7.115 -7.963 -18.642 1.00 87.44 91 GLY A O 1
ATOM 698 N N . ILE A 1 92 ? 5.288 -7.326 -17.489 1.00 85.62 92 ILE A N 1
ATOM 699 C CA . ILE A 1 92 ? 4.597 -6.673 -18.610 1.00 85.62 92 ILE A CA 1
ATOM 700 C C . ILE A 1 92 ? 5.429 -5.501 -19.140 1.00 85.62 92 ILE A C 1
ATOM 702 O O . ILE A 1 92 ? 5.574 -5.355 -20.347 1.00 85.62 92 ILE A O 1
ATOM 706 N N . GLY A 1 93 ? 6.020 -4.693 -18.257 1.00 84.31 93 GLY A N 1
ATOM 707 C CA . GLY A 1 93 ? 6.913 -3.604 -18.653 1.00 84.31 93 GLY A CA 1
ATOM 708 C C . GLY A 1 93 ? 8.131 -4.100 -19.434 1.00 84.31 93 GLY A C 1
ATOM 709 O O . GLY A 1 93 ? 8.481 -3.505 -20.447 1.00 84.31 93 GLY A O 1
ATOM 710 N N . GLY A 1 94 ? 8.726 -5.219 -19.008 1.00 82.75 94 GLY A N 1
ATOM 711 C CA . GLY A 1 94 ? 9.794 -5.896 -19.747 1.00 82.75 94 GLY A CA 1
ATOM 712 C C . GLY A 1 94 ? 9.335 -6.389 -21.119 1.00 82.75 94 GLY A C 1
ATOM 713 O O . GLY A 1 94 ? 10.006 -6.115 -22.102 1.00 82.75 94 GLY A O 1
ATOM 714 N N . LEU A 1 95 ? 8.158 -7.013 -21.210 1.00 84.94 95 LEU A N 1
ATOM 715 C CA . LEU A 1 95 ? 7.593 -7.463 -22.487 1.00 84.94 95 LEU A CA 1
ATOM 716 C C . LEU A 1 95 ? 7.361 -6.296 -23.460 1.00 84.94 95 LEU A C 1
ATOM 718 O O . LEU A 1 95 ? 7.644 -6.418 -24.645 1.00 84.94 95 LEU A O 1
ATOM 722 N N . VAL A 1 96 ? 6.868 -5.159 -22.963 1.00 85.31 96 VAL A N 1
ATOM 723 C CA . VAL A 1 96 ? 6.604 -3.965 -23.782 1.00 85.31 96 VAL A CA 1
ATOM 724 C C . VAL A 1 96 ? 7.897 -3.273 -24.233 1.00 85.31 96 VAL A C 1
ATOM 726 O O . VAL A 1 96 ? 7.929 -2.724 -25.330 1.00 85.31 96 VAL A O 1
ATOM 729 N N . GLN A 1 97 ? 8.948 -3.271 -23.406 1.00 83.19 97 GLN A N 1
ATOM 730 C CA . GLN A 1 97 ? 10.211 -2.576 -23.706 1.00 83.19 97 GLN A CA 1
ATOM 731 C C . GLN A 1 97 ? 11.215 -3.447 -24.467 1.00 83.19 97 GLN A C 1
ATOM 733 O O . GLN A 1 97 ? 11.805 -2.989 -25.440 1.00 83.19 97 GLN A O 1
ATOM 738 N N . ASP A 1 98 ? 11.406 -4.684 -24.013 1.00 83.75 98 ASP A N 1
ATOM 739 C CA . ASP A 1 98 ? 12.444 -5.602 -24.487 1.00 83.75 98 ASP A CA 1
ATOM 740 C C . ASP A 1 98 ? 11.883 -6.664 -25.456 1.00 83.75 98 ASP A C 1
ATOM 742 O O . ASP A 1 98 ? 12.647 -7.437 -26.024 1.00 83.75 98 ASP A O 1
ATOM 746 N N . GLY A 1 99 ? 10.556 -6.743 -25.631 1.00 87.31 99 GLY A N 1
ATOM 747 C CA . GLY A 1 99 ? 9.888 -7.743 -26.476 1.00 87.31 99 GLY A CA 1
ATOM 748 C C . GLY A 1 99 ? 9.743 -9.131 -25.839 1.00 87.31 99 GLY A C 1
ATOM 749 O O . GLY A 1 99 ? 9.117 -10.009 -26.427 1.00 87.31 99 GLY A O 1
ATOM 750 N N . GLU A 1 100 ? 10.269 -9.337 -24.626 1.00 87.12 100 GLU A N 1
ATOM 751 C CA . GLU A 1 100 ? 10.306 -10.644 -23.963 1.00 87.12 100 GLU A CA 1
ATOM 752 C C . GLU A 1 100 ? 9.902 -10.581 -22.481 1.00 87.12 100 GLU A C 1
ATOM 754 O O . GLU A 1 100 ? 10.198 -9.632 -21.748 1.00 87.12 100 GLU A O 1
ATOM 759 N N . LEU A 1 101 ? 9.257 -11.649 -22.000 1.00 86.12 101 LEU A N 1
ATOM 760 C CA . LEU A 1 101 ? 8.942 -11.821 -20.581 1.00 86.12 101 LEU A CA 1
ATOM 761 C C . LEU A 1 101 ? 10.190 -12.238 -19.795 1.00 86.12 101 LEU A C 1
ATOM 763 O O . LEU A 1 101 ? 10.606 -13.396 -19.803 1.00 86.12 101 LEU A O 1
ATOM 767 N N . ASN A 1 102 ? 10.762 -11.298 -19.043 1.00 86.56 102 ASN A N 1
ATOM 768 C CA . ASN A 1 102 ? 11.928 -11.569 -18.211 1.00 86.56 102 ASN A CA 1
ATOM 769 C C . ASN A 1 102 ? 11.533 -11.971 -16.777 1.00 86.56 102 ASN A C 1
ATOM 771 O O . ASN A 1 102 ? 11.419 -11.133 -15.875 1.00 86.56 102 ASN A O 1
ATOM 775 N N . PHE A 1 103 ? 11.390 -13.277 -16.543 1.00 89.00 103 PHE A N 1
ATOM 776 C CA . PHE A 1 103 ? 11.066 -13.829 -15.221 1.00 89.00 103 PHE A CA 1
ATOM 777 C C . PHE A 1 103 ? 12.079 -13.439 -14.133 1.00 89.00 103 PHE A C 1
ATOM 779 O O . PHE A 1 103 ? 11.697 -13.230 -12.981 1.00 89.00 103 PHE A O 1
ATOM 786 N N . ASN A 1 104 ? 13.358 -13.255 -14.479 1.00 90.25 104 ASN A N 1
ATOM 787 C CA . ASN A 1 104 ? 14.371 -12.816 -13.516 1.00 90.25 104 ASN A CA 1
ATOM 788 C C . ASN A 1 104 ? 14.103 -11.387 -13.017 1.00 90.25 104 ASN A C 1
ATOM 790 O O . ASN A 1 104 ? 14.250 -11.121 -11.820 1.00 90.25 104 ASN A O 1
ATOM 794 N N . LYS A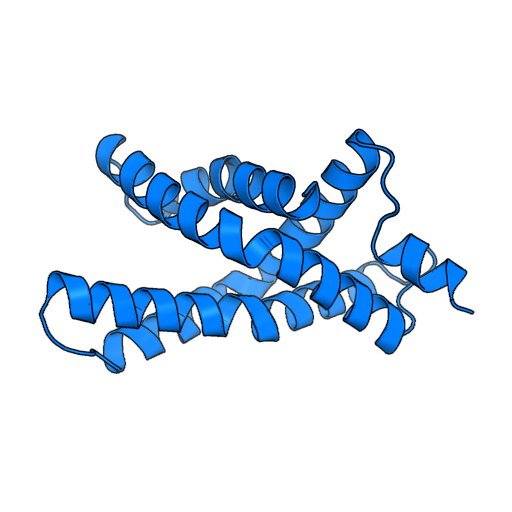 1 105 ? 13.673 -10.471 -13.898 1.00 86.88 105 LYS A N 1
ATOM 795 C CA . LYS A 1 105 ? 13.249 -9.113 -13.509 1.00 86.88 105 LYS A CA 1
ATOM 796 C C . LYS A 1 105 ? 12.001 -9.162 -12.621 1.00 86.88 105 LYS A C 1
ATOM 798 O O . LYS A 1 105 ? 11.974 -8.483 -11.596 1.00 86.88 105 LYS A O 1
ATOM 803 N N . MET A 1 106 ? 11.023 -10.011 -12.947 1.00 91.31 106 MET A N 1
ATOM 804 C CA . MET A 1 106 ? 9.813 -10.197 -12.129 1.00 91.31 106 MET A CA 1
ATOM 805 C C . MET A 1 106 ? 10.146 -10.684 -10.714 1.00 91.31 106 MET A C 1
ATOM 807 O O . MET A 1 106 ? 9.723 -10.073 -9.734 1.00 91.31 106 MET A O 1
ATOM 811 N N . ILE A 1 107 ? 10.967 -11.736 -10.598 1.00 92.25 107 ILE A N 1
ATOM 812 C CA . ILE A 1 107 ? 11.390 -12.305 -9.308 1.00 92.25 107 ILE A CA 1
ATOM 813 C C . ILE A 1 107 ? 12.171 -11.284 -8.479 1.00 92.25 107 ILE A C 1
ATOM 815 O O . ILE A 1 107 ? 11.942 -11.168 -7.273 1.00 92.25 107 ILE A O 1
ATOM 819 N N . LYS A 1 108 ? 13.070 -10.514 -9.106 1.00 89.94 108 LYS A N 1
ATOM 820 C CA . LYS A 1 108 ? 13.763 -9.406 -8.429 1.00 89.94 108 LYS A CA 1
ATOM 821 C C . LYS A 1 108 ? 12.773 -8.352 -7.929 1.00 89.94 108 LYS A C 1
ATOM 823 O O . LYS A 1 108 ? 12.898 -7.910 -6.791 1.00 89.94 108 LYS A O 1
ATOM 828 N N . GLY A 1 109 ? 11.767 -8.007 -8.733 1.00 88.31 109 GLY A N 1
ATOM 829 C CA . GLY A 1 109 ? 10.685 -7.104 -8.341 1.00 88.31 109 GLY A CA 1
ATOM 830 C C . GLY A 1 109 ? 9.918 -7.598 -7.113 1.00 88.31 109 GLY A C 1
ATOM 831 O O . GLY A 1 109 ? 9.760 -6.842 -6.154 1.00 88.31 109 GLY A O 1
ATOM 832 N N . TYR A 1 110 ? 9.525 -8.878 -7.094 1.00 91.50 110 TYR A N 1
ATOM 833 C CA . TYR A 1 110 ? 8.867 -9.496 -5.937 1.00 91.50 110 TYR A CA 1
ATOM 834 C C . TYR A 1 110 ? 9.722 -9.400 -4.678 1.00 91.50 110 TYR A C 1
ATOM 836 O O . TYR A 1 110 ? 9.251 -8.920 -3.650 1.00 91.50 110 TYR A O 1
ATOM 844 N N . LYS A 1 111 ? 10.990 -9.818 -4.764 1.00 92.25 111 LYS A N 1
ATOM 845 C CA . LYS A 1 111 ? 11.911 -9.831 -3.620 1.00 92.25 111 LYS A CA 1
ATOM 846 C C . LYS A 1 111 ? 12.162 -8.430 -3.071 1.00 92.25 111 LYS A C 1
ATOM 848 O O . LYS A 1 111 ? 12.067 -8.230 -1.865 1.00 92.25 111 LYS A O 1
ATOM 853 N N . ASN A 1 112 ? 12.435 -7.461 -3.943 1.00 90.81 112 ASN A N 1
ATOM 854 C CA . ASN A 1 112 ? 12.737 -6.093 -3.526 1.00 90.81 112 ASN A CA 1
ATOM 855 C C . ASN A 1 112 ? 11.529 -5.429 -2.863 1.00 90.81 112 ASN A C 1
ATOM 857 O O . ASN A 1 112 ? 11.668 -4.805 -1.812 1.00 90.81 112 ASN A O 1
ATOM 861 N N . LEU A 1 113 ? 10.334 -5.588 -3.439 1.00 92.00 113 LEU A N 1
ATOM 862 C CA . LEU A 1 113 ? 9.142 -4.991 -2.850 1.00 92.00 113 LEU A CA 1
ATOM 863 C C . LEU A 1 113 ? 8.721 -5.710 -1.563 1.00 92.00 113 LEU A C 1
ATOM 865 O O . LEU A 1 113 ? 8.338 -5.043 -0.604 1.00 92.00 113 LEU A O 1
ATOM 869 N N . ALA A 1 114 ? 8.848 -7.038 -1.498 1.00 94.19 114 ALA A N 1
ATOM 870 C CA . ALA A 1 114 ? 8.621 -7.797 -0.269 1.00 94.19 114 ALA A CA 1
ATOM 871 C C . ALA A 1 114 ? 9.590 -7.373 0.847 1.00 94.19 114 ALA A C 1
ATOM 873 O O . ALA A 1 114 ? 9.162 -7.211 1.987 1.00 94.19 114 ALA A O 1
ATOM 874 N N . LEU A 1 115 ? 10.860 -7.102 0.524 1.00 94.31 115 LEU A N 1
ATOM 875 C CA . LEU A 1 115 ? 11.853 -6.611 1.484 1.00 94.31 115 LEU A CA 1
ATOM 876 C C . LEU A 1 115 ? 11.492 -5.226 2.044 1.00 94.31 115 LEU A C 1
ATOM 878 O O . LEU A 1 115 ? 11.667 -4.977 3.233 1.00 94.31 115 LEU A O 1
ATOM 882 N N . LEU A 1 116 ? 10.954 -4.335 1.207 1.00 92.12 116 LEU A N 1
ATOM 883 C CA . LEU A 1 116 ? 10.510 -2.998 1.623 1.00 92.12 116 LEU A CA 1
ATOM 884 C C . LEU A 1 116 ? 9.103 -2.990 2.245 1.00 92.12 116 LEU A C 1
ATOM 886 O O . LEU A 1 116 ? 8.702 -2.009 2.877 1.00 92.12 116 LEU A O 1
ATOM 890 N N . SER A 1 117 ? 8.344 -4.076 2.099 1.00 95.56 117 SER A N 1
ATOM 891 C CA . SER A 1 117 ? 6.954 -4.169 2.551 1.00 95.56 117 SER A CA 1
ATOM 892 C C . SER A 1 117 ? 6.728 -3.954 4.057 1.00 95.56 117 SER A C 1
ATOM 894 O O . SER A 1 117 ? 5.701 -3.350 4.375 1.00 95.56 117 SER A O 1
ATOM 896 N N . PRO A 1 118 ? 7.634 -4.332 4.993 1.00 96.19 118 PRO A N 1
ATOM 897 C CA . PRO A 1 118 ? 7.466 -4.030 6.419 1.00 96.19 118 PRO A CA 1
ATOM 898 C C . PRO A 1 118 ? 7.387 -2.528 6.698 1.00 96.19 118 PRO A C 1
ATOM 900 O O . PRO A 1 118 ? 6.733 -2.102 7.650 1.00 96.19 118 PRO A O 1
ATOM 903 N N . LEU A 1 119 ? 8.016 -1.714 5.851 1.00 93.00 119 LEU A N 1
ATOM 904 C CA . LEU A 1 119 ? 7.875 -0.268 5.906 1.00 93.00 119 LEU A CA 1
ATOM 905 C C . LEU A 1 119 ? 6.621 0.174 5.147 1.00 93.00 119 LEU A C 1
ATOM 907 O O . LEU A 1 119 ? 5.763 0.846 5.717 1.00 93.00 119 LEU A O 1
ATOM 911 N N . ILE A 1 120 ? 6.498 -0.213 3.875 1.00 94.69 120 ILE A N 1
ATOM 912 C CA . ILE A 1 120 ? 5.500 0.347 2.952 1.00 94.69 120 ILE A CA 1
ATOM 913 C C . ILE A 1 120 ? 4.072 -0.091 3.294 1.00 94.69 120 ILE A C 1
ATOM 915 O O . ILE A 1 120 ? 3.179 0.749 3.316 1.00 94.69 120 ILE A O 1
ATOM 919 N N . GLY A 1 121 ? 3.829 -1.377 3.549 1.00 96.44 121 GLY A N 1
ATOM 920 C CA . GLY A 1 121 ? 2.474 -1.908 3.729 1.00 96.44 121 GLY A CA 1
ATOM 921 C C . GLY A 1 121 ? 1.740 -1.267 4.912 1.00 96.44 121 GLY A C 1
ATOM 922 O O . GLY A 1 121 ? 0.681 -0.664 4.720 1.00 96.44 121 GLY A O 1
ATOM 923 N N . PRO A 1 122 ? 2.315 -1.311 6.125 1.00 96.69 122 PRO A N 1
ATOM 924 C CA . PRO A 1 122 ? 1.717 -0.699 7.309 1.00 96.69 122 PRO A CA 1
ATOM 925 C C . PRO A 1 122 ? 1.601 0.827 7.231 1.00 96.69 122 PRO A C 1
ATOM 927 O O . PRO A 1 122 ? 0.575 1.385 7.621 1.00 96.69 122 PRO A O 1
ATOM 930 N N . THR A 1 123 ? 2.602 1.527 6.687 1.00 96.25 123 THR A N 1
ATOM 931 C CA . THR A 1 123 ? 2.524 2.994 6.534 1.00 96.25 123 THR A CA 1
ATOM 932 C C . THR A 1 123 ? 1.482 3.410 5.495 1.00 96.25 123 THR A C 1
ATOM 934 O O . THR A 1 123 ? 0.717 4.343 5.748 1.00 96.25 123 THR A O 1
ATOM 937 N N . MET A 1 124 ? 1.351 2.665 4.392 1.00 96.12 124 MET A N 1
ATOM 938 C CA . MET A 1 124 ? 0.263 2.827 3.424 1.00 96.12 124 MET A CA 1
ATOM 939 C C . MET A 1 124 ? -1.097 2.584 4.081 1.00 96.12 124 MET A C 1
ATOM 941 O O . MET A 1 124 ? -2.017 3.379 3.904 1.00 96.12 124 MET A O 1
ATOM 945 N N . GLY A 1 125 ? -1.234 1.522 4.879 1.00 96.31 125 GLY A N 1
ATOM 946 C CA . GLY A 1 125 ? -2.470 1.217 5.594 1.00 96.31 125 GLY A CA 1
ATOM 947 C C . GLY A 1 125 ? -2.892 2.338 6.552 1.00 96.31 125 GLY A C 1
ATOM 948 O O . GLY A 1 125 ? -4.061 2.756 6.569 1.00 96.31 125 GLY A O 1
ATOM 949 N N . LEU A 1 126 ? -1.947 2.873 7.326 1.00 96.12 126 LEU A N 1
ATOM 950 C CA . LEU A 1 126 ? -2.181 4.032 8.189 1.00 96.12 126 LEU A CA 1
ATOM 951 C C . LEU A 1 126 ? -2.599 5.260 7.375 1.00 96.12 126 LEU A C 1
ATOM 953 O O . LEU A 1 126 ? -3.612 5.887 7.695 1.00 96.12 126 LEU A O 1
ATOM 957 N N . TYR A 1 127 ? -1.877 5.556 6.294 1.00 96.69 127 TYR A N 1
ATOM 958 C CA . TYR A 1 127 ? -2.169 6.689 5.422 1.00 96.69 127 TYR A CA 1
ATOM 959 C C . TYR A 1 127 ? -3.555 6.578 4.777 1.00 96.69 127 TYR A C 1
ATOM 961 O O . TYR A 1 127 ? -4.328 7.530 4.808 1.00 96.69 127 TYR A O 1
ATOM 969 N N . MET A 1 128 ? -3.933 5.407 4.263 1.00 96.25 128 MET A N 1
ATOM 970 C CA . MET A 1 128 ? -5.263 5.181 3.691 1.00 96.25 128 MET A CA 1
ATOM 971 C C . MET A 1 128 ? -6.375 5.365 4.729 1.00 96.25 128 MET A C 1
ATOM 973 O O . MET A 1 128 ? -7.426 5.916 4.411 1.00 96.25 128 MET A O 1
ATOM 977 N N . ASN A 1 129 ? -6.161 4.945 5.982 1.00 96.38 129 ASN A N 1
ATOM 978 C CA . ASN A 1 129 ? -7.135 5.191 7.050 1.00 96.38 129 ASN A CA 1
ATOM 979 C C . ASN A 1 129 ? -7.246 6.681 7.384 1.00 96.38 129 ASN A C 1
ATOM 981 O O . ASN A 1 129 ? -8.357 7.172 7.578 1.00 96.38 129 ASN A O 1
ATOM 985 N N . TYR A 1 130 ? -6.122 7.397 7.430 1.00 95.38 130 TYR A N 1
ATOM 986 C CA . TYR A 1 130 ? -6.115 8.852 7.573 1.00 95.38 130 TYR A CA 1
ATOM 987 C C . TYR A 1 130 ? -6.889 9.519 6.427 1.00 95.38 130 TYR A C 1
ATOM 989 O O . TYR A 1 130 ? -7.811 10.291 6.676 1.00 95.38 130 TYR A O 1
ATOM 997 N N . PHE A 1 131 ? -6.606 9.130 5.184 1.00 95.19 131 PHE A N 1
ATOM 998 C CA . PHE A 1 131 ? -7.269 9.666 4.001 1.00 95.19 131 PHE A CA 1
ATOM 999 C C . PHE A 1 131 ? -8.780 9.400 4.031 1.00 95.19 131 PHE A C 1
ATOM 1001 O O . PHE A 1 131 ? -9.575 10.318 3.863 1.00 95.19 131 PHE A O 1
ATOM 1008 N N . ARG A 1 132 ? -9.209 8.175 4.365 1.00 96.69 132 ARG A N 1
ATOM 1009 C CA . ARG A 1 132 ? -10.631 7.841 4.564 1.00 96.69 132 ARG A CA 1
ATOM 1010 C C . ARG A 1 132 ? -11.306 8.743 5.598 1.00 96.69 132 ARG A C 1
ATOM 1012 O O . ARG A 1 132 ? -12.411 9.216 5.337 1.00 96.69 132 ARG A O 1
ATOM 1019 N N . LYS A 1 133 ? -10.647 9.020 6.731 1.00 95.62 133 LYS A N 1
ATOM 1020 C CA . LYS A 1 133 ? -11.177 9.924 7.768 1.00 95.62 133 LYS A CA 1
ATOM 1021 C C . LYS A 1 133 ? -11.376 11.345 7.234 1.00 95.62 133 LYS A C 1
ATOM 1023 O O . LYS A 1 133 ? -12.428 11.920 7.499 1.00 95.62 133 LYS A O 1
ATOM 1028 N N . SER A 1 134 ? -10.447 11.868 6.431 1.00 95.88 134 SER A N 1
ATOM 1029 C CA . SER A 1 134 ? -10.577 13.191 5.795 1.00 95.88 134 SER A CA 1
ATOM 1030 C C . SER A 1 134 ? -11.802 13.300 4.878 1.00 95.88 134 SER A C 1
ATOM 1032 O O . SER A 1 134 ? -12.407 14.362 4.785 1.00 95.88 134 SER A O 1
ATOM 1034 N N . PHE A 1 135 ? -12.227 12.187 4.270 1.00 95.38 135 PHE A N 1
ATOM 1035 C CA . PHE A 1 135 ? -13.448 12.098 3.457 1.00 95.38 135 PHE A CA 1
ATOM 1036 C C . PHE A 1 135 ? -14.664 11.546 4.222 1.00 95.38 135 PHE A C 1
ATOM 1038 O O . PHE A 1 135 ? -15.665 11.188 3.607 1.00 9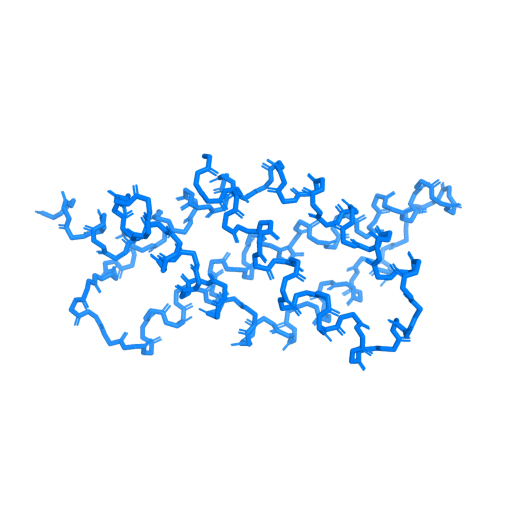5.38 135 PHE A O 1
ATOM 1045 N N . LYS A 1 136 ? -14.594 11.448 5.558 1.00 94.62 136 LYS A N 1
ATOM 1046 C CA . LYS A 1 136 ? -15.659 10.901 6.423 1.00 94.62 136 LYS A CA 1
ATOM 1047 C C . LYS A 1 136 ? -16.097 9.470 6.053 1.00 94.62 136 LYS A C 1
ATOM 1049 O O . LYS A 1 136 ? -17.208 9.048 6.363 1.00 94.62 136 LYS A O 1
ATOM 1054 N N . VAL A 1 137 ? -15.211 8.690 5.435 1.00 95.12 137 VAL A N 1
ATOM 1055 C CA . VAL A 1 137 ? -15.428 7.276 5.105 1.00 95.12 137 VAL A CA 1
ATOM 1056 C C . VAL A 1 137 ? -14.940 6.392 6.254 1.00 95.12 137 VAL A C 1
ATOM 1058 O O . VAL A 1 137 ? -13.895 6.641 6.854 1.00 95.12 137 VAL A O 1
ATOM 1061 N N . SER A 1 138 ? -15.677 5.321 6.568 1.00 94.69 138 SER A N 1
ATOM 1062 C CA . SER A 1 138 ? -15.273 4.376 7.621 1.00 94.69 138 SER A CA 1
ATOM 1063 C C . SER A 1 138 ? -13.940 3.690 7.297 1.00 94.69 138 SER A C 1
ATOM 1065 O O . SER A 1 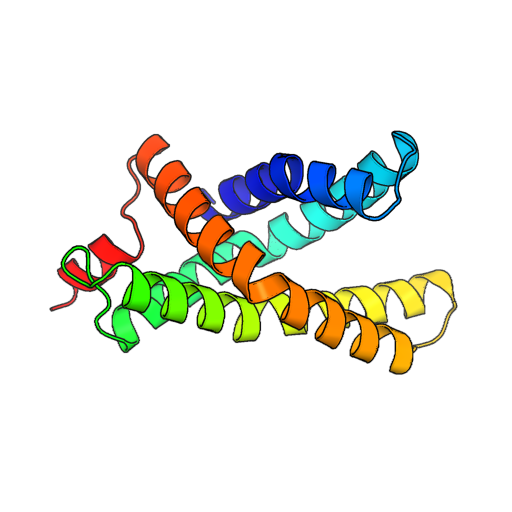138 ? -13.762 3.176 6.191 1.00 94.69 138 SER A O 1
ATOM 1067 N N . THR A 1 139 ? -13.032 3.638 8.273 1.00 95.94 139 THR A N 1
ATOM 1068 C CA . THR A 1 139 ? -11.747 2.922 8.201 1.00 95.94 139 THR A CA 1
ATOM 1069 C C . THR A 1 139 ? -11.935 1.404 8.212 1.00 95.94 139 THR A C 1
ATOM 1071 O O . THR A 1 139 ? -12.996 0.915 8.602 1.00 95.94 139 THR A O 1
ATOM 1074 N N . SER A 1 140 ? -10.905 0.641 7.820 1.00 94.06 140 SER A N 1
ATOM 1075 C CA . SER A 1 140 ? -10.974 -0.834 7.807 1.00 94.06 140 SER A CA 1
ATOM 1076 C C . SER A 1 140 ? -11.273 -1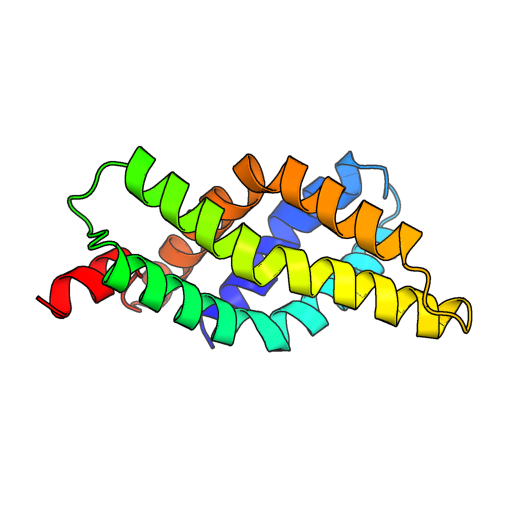.405 9.196 1.00 94.06 140 SER A C 1
ATOM 1078 O O . SER A 1 140 ? -12.128 -2.270 9.351 1.00 94.06 140 SER A O 1
ATOM 1080 N N . GLU A 1 141 ? -10.632 -0.845 10.222 1.00 94.56 141 GLU A N 1
ATOM 1081 C CA . GLU A 1 141 ? -10.831 -1.196 11.632 1.00 94.56 141 GLU A CA 1
ATOM 1082 C C . GLU A 1 141 ? -12.257 -0.919 12.132 1.00 94.56 141 GLU A C 1
ATOM 1084 O O . GLU A 1 141 ? -12.825 -1.760 12.825 1.00 94.56 141 GLU A O 1
ATOM 1089 N N . LYS A 1 142 ? -12.869 0.206 11.737 1.00 93.88 142 LYS A N 1
ATOM 1090 C CA . LYS A 1 142 ? -14.252 0.542 12.110 1.00 93.88 142 LYS A CA 1
ATOM 1091 C C . LYS A 1 142 ? -15.264 -0.331 11.366 1.00 93.88 142 LYS A C 1
ATOM 1093 O O . LYS A 1 142 ? -16.226 -0.816 11.956 1.00 93.88 142 LYS A O 1
ATOM 1098 N N . ARG A 1 143 ? -15.022 -0.591 10.076 1.00 93.25 143 ARG A N 1
ATOM 1099 C CA . ARG A 1 143 ? -15.841 -1.501 9.255 1.00 93.25 143 ARG A CA 1
ATOM 1100 C C . ARG A 1 143 ? -15.822 -2.938 9.775 1.00 93.25 143 ARG A C 1
ATOM 1102 O O . ARG A 1 143 ? -16.809 -3.638 9.588 1.00 93.25 143 ARG A O 1
ATOM 1109 N N . ALA A 1 144 ? -14.724 -3.373 10.393 1.00 92.88 144 ALA A N 1
ATOM 1110 C CA . ALA A 1 144 ? -14.618 -4.693 11.011 1.00 92.88 144 ALA A CA 1
ATOM 1111 C C . ALA A 1 144 ? -15.380 -4.802 12.342 1.00 92.88 144 ALA A C 1
ATOM 1113 O O . ALA A 1 144 ? -15.824 -5.892 12.697 1.00 92.88 144 ALA A O 1
ATOM 1114 N N . THR A 1 145 ? -15.558 -3.691 13.063 1.00 89.19 145 THR A N 1
ATOM 1115 C CA . THR A 1 145 ? -16.372 -3.645 14.287 1.00 89.19 145 THR A CA 1
ATOM 1116 C C . THR A 1 145 ? -17.861 -3.818 13.978 1.00 89.19 145 THR A C 1
ATOM 1118 O O . THR A 1 145 ? -18.505 -4.633 14.624 1.00 89.19 145 THR A O 1
ATOM 1121 N N . ASN A 1 146 ? -18.378 -3.125 12.956 1.00 77.81 146 ASN A N 1
ATOM 1122 C CA . ASN A 1 146 ? -19.809 -3.079 12.598 1.00 77.81 146 ASN A CA 1
ATOM 1123 C C . ASN A 1 146 ? -20.376 -4.375 11.977 1.00 77.81 146 ASN A C 1
ATOM 1125 O O . ASN A 1 146 ? -21.513 -4.388 11.518 1.00 77.81 146 ASN A O 1
ATOM 1129 N N . THR A 1 147 ? -19.568 -5.429 11.877 1.00 62.09 147 THR A N 1
ATOM 1130 C CA . THR A 1 147 ? -19.961 -6.743 11.338 1.00 62.09 147 THR A CA 1
ATOM 1131 C C . THR A 1 147 ? -19.981 -7.848 12.398 1.00 62.09 147 THR A C 1
ATOM 1133 O O . THR A 1 147 ? -20.143 -9.009 12.031 1.00 62.09 147 THR A O 1
ATOM 1136 N N . ASN A 1 148 ? -19.777 -7.504 13.676 1.00 50.34 148 ASN A N 1
ATOM 1137 C CA . ASN A 1 148 ? -20.043 -8.394 14.814 1.00 50.34 148 ASN A CA 1
ATOM 1138 C C . ASN A 1 148 ? -21.369 -8.008 15.459 1.00 50.34 148 ASN A C 1
ATOM 1140 O O . ASN A 1 148 ? -21.992 -8.920 16.035 1.00 50.34 148 ASN A O 1
#

Foldseek 3Di:
DLQLVLQLVCCLPVVLVVCCVVPVVDPVSSVVVSVLSNVLSNVCRVVLQVLLLVLCQVQLQAPPHDLVVLLVSLLVSCLVRVLLSQLVSQQVVCCVPVVHRDVVSSVVSSVVCNVCSSPCRSVSLVSSQVSCVVVVHDRSNHSSVVVD

Secondary structure (DSSP, 8-state):
-HHHHHHHHHIIIIIHHHHHHTT--SHHHHHHHHHHHHHHHHHHHHHHHHHHHHHHHHTT--TTS-HHHHHHHHHHHHHHHHHHHHHHHHHHHHHHHHSS--HHHHHHHHHHHHHHHHHHHHHHHHHHHHHHHHTTPPPHHHHHHTT-

Radius of gyration: 15.98 Å; chains: 1; bounding box: 39×29×46 Å

pLDDT: mean 92.2, std 6.26, range [50.34, 98.25]